Protein AF-A0A661WJQ0-F1 (afdb_monomer)

Foldseek 3Di:
DPPPAADDLVVLLVQLCVQQVVLVVLLVCLVPPHDPDPVSVVVNLVSQLSNQLSPCLSVLSVVCNPCVVPHHDDPVLSSVVSNLRSVLVSVQVVCVVVVNDDPVVSVVSVVVSVVVSVVVVVVVVPDDDPPD

Mean predicted aligned error: 6.06 Å

Nearest PDB structures (foldseek):
  3ja6-assembly1_I  TM=4.090E-01  e=6.332E+00  Escherichia coli
  6fvq-assembly1_A  TM=2.987E-01  e=9.614E+00  endosymbiont of Tevnia jerichonana (vent Tica)

Secondary structure (DSSP, 8-state):
----PSPPHHHHHHHHHHHHHHHHHHHHHHHHH----HHHHHHHHHHHHHHHHHHHHHHHHHHHHHH-BTBSPPHHHHHHHHHHHHHHHHHHHHHHHTT---HHHHHHHHHHHHHHHHHHHHHHHHS--TT-

Sequence (132 aa):
MEDKGSPPVKTFLPISLILAIPGWILLIYLVTQTVPELGNRWLFYAAIFITITGSSFPAVAYLNRIIKPFGPANYEIVIREGIMIGLYTAILLWLNKGQVLSFGLALILAVGLILVELLIRLRNRSAWHPEA

Solvent-accessible surface area (backbone atoms only — not comparable to full-atom values): 7190 Å² total; per-residue (Å²): 130,83,83,72,64,49,65,60,45,74,75,38,44,64,61,17,48,66,31,21,53,58,19,50,52,51,42,53,44,46,73,75,77,48,71,88,44,77,67,53,46,54,50,46,49,53,26,48,24,42,18,42,19,16,58,30,30,45,56,42,33,48,47,46,66,71,67,42,88,87,50,67,48,52,73,69,54,38,53,50,53,12,46,50,53,6,50,50,53,34,50,51,55,53,34,47,75,69,70,71,60,41,73,67,56,53,49,52,52,52,52,51,52,53,49,51,53,51,53,52,51,52,49,64,68,68,51,86,68,96,87,118

Radius of gyration: 17.35 Å; Cα contacts (8 Å, |Δi|>4): 114; chains: 1; bounding box: 42×27×53 Å

Structure (mmCIF, N/CA/C/O backbone):
data_AF-A0A661WJQ0-F1
#
_entry.id   AF-A0A661WJQ0-F1
#
loop_
_atom_site.group_PDB
_atom_site.id
_atom_site.type_symbol
_atom_site.label_atom_id
_atom_site.label_alt_id
_atom_site.label_comp_id
_atom_site.label_asym_id
_atom_site.label_entity_id
_atom_site.label_seq_id
_atom_site.pdbx_PDB_ins_code
_atom_site.Cartn_x
_atom_site.Cartn_y
_atom_site.Cartn_z
_atom_site.occupancy
_atom_site.B_iso_or_equiv
_atom_site.auth_seq_id
_atom_site.auth_comp_id
_atom_site.auth_asym_id
_atom_site.auth_atom_id
_atom_site.pdbx_PDB_model_num
ATOM 1 N N . MET A 1 1 ? 22.682 5.375 -26.772 1.00 39.25 1 MET A N 1
ATOM 2 C CA . MET A 1 1 ? 21.495 4.690 -26.225 1.00 39.25 1 MET A CA 1
ATOM 3 C C . MET A 1 1 ? 21.774 4.464 -24.751 1.00 39.25 1 MET A C 1
ATOM 5 O O . MET A 1 1 ? 22.458 3.503 -24.428 1.00 39.25 1 MET A O 1
ATOM 9 N N . GLU A 1 2 ? 21.391 5.398 -23.873 1.00 36.03 2 GLU A N 1
ATOM 10 C CA . GLU A 1 2 ? 21.510 5.166 -22.428 1.00 36.03 2 GLU A CA 1
ATOM 11 C C . GLU A 1 2 ? 20.724 3.899 -22.088 1.00 36.03 2 GLU A C 1
ATOM 13 O O . GLU A 1 2 ? 19.517 3.835 -22.336 1.00 36.03 2 GLU A O 1
ATOM 18 N N . ASP A 1 3 ? 21.400 2.902 -21.527 1.00 43.03 3 ASP A N 1
ATOM 19 C CA . ASP A 1 3 ? 20.754 1.779 -20.864 1.00 43.03 3 ASP A CA 1
ATOM 20 C C . ASP A 1 3 ? 20.010 2.334 -19.640 1.00 43.03 3 ASP A C 1
ATOM 22 O O . ASP A 1 3 ? 20.546 2.426 -18.533 1.00 43.03 3 ASP A O 1
ATOM 26 N N . LYS A 1 4 ? 18.786 2.834 -19.858 1.00 55.66 4 LYS A N 1
ATOM 27 C CA . LYS A 1 4 ? 17.905 3.344 -18.803 1.00 55.66 4 LYS A CA 1
ATOM 28 C C . LYS A 1 4 ? 17.349 2.148 -18.033 1.00 55.66 4 LYS A C 1
ATOM 30 O O . LYS A 1 4 ? 16.178 1.789 -18.151 1.00 55.66 4 LYS A O 1
ATOM 35 N N . GLY A 1 5 ? 18.220 1.507 -17.258 1.00 64.06 5 GLY A N 1
ATOM 36 C CA . GLY A 1 5 ? 17.849 0.477 -16.301 1.00 64.06 5 GLY A CA 1
ATOM 37 C C . GLY A 1 5 ? 16.784 0.991 -15.330 1.00 64.06 5 GLY A C 1
ATOM 38 O O . GLY A 1 5 ? 16.666 2.191 -15.075 1.00 64.06 5 GLY A O 1
ATOM 39 N N . SER A 1 6 ? 15.985 0.074 -14.781 1.00 68.94 6 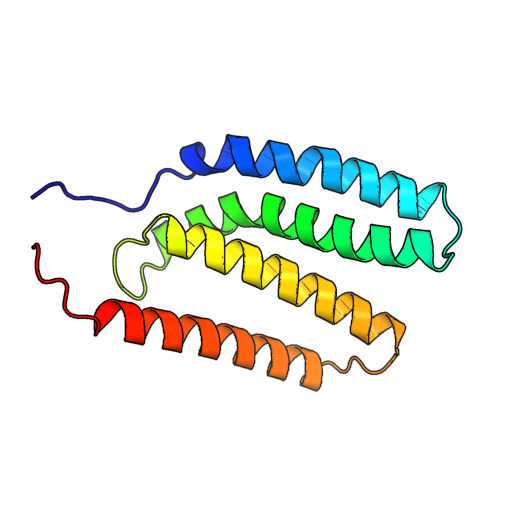SER A N 1
ATOM 40 C CA . SER A 1 6 ? 14.895 0.424 -13.866 1.00 68.94 6 SER A CA 1
ATOM 41 C C . SER A 1 6 ? 15.373 1.322 -12.715 1.00 68.94 6 SER A C 1
ATOM 43 O O . SER A 1 6 ? 16.430 1.052 -12.122 1.00 68.94 6 SER A O 1
ATOM 45 N N . PRO A 1 7 ? 14.592 2.351 -12.346 1.00 76.62 7 PRO A N 1
ATOM 46 C CA . PRO A 1 7 ? 15.022 3.381 -11.417 1.00 76.62 7 PRO A CA 1
ATOM 47 C C . PRO A 1 7 ? 15.483 2.805 -10.068 1.00 76.62 7 PRO A C 1
ATOM 49 O O . PRO A 1 7 ? 14.949 1.781 -9.619 1.00 76.62 7 PRO A O 1
ATOM 52 N N . PRO A 1 8 ? 16.503 3.407 -9.422 1.00 83.31 8 PRO A N 1
ATOM 53 C CA . PRO A 1 8 ? 16.961 3.020 -8.088 1.00 83.31 8 PRO A CA 1
ATOM 54 C C . PRO A 1 8 ? 15.820 3.002 -7.080 1.00 83.31 8 PRO A C 1
ATOM 56 O O . PRO A 1 8 ? 15.088 3.977 -6.959 1.00 83.31 8 PRO A O 1
ATOM 59 N N . VAL A 1 9 ? 15.734 1.941 -6.269 1.00 85.19 9 VAL A N 1
ATOM 60 C CA . VAL A 1 9 ? 14.827 1.911 -5.102 1.00 85.19 9 VAL A CA 1
ATOM 61 C C . VAL A 1 9 ? 15.101 3.113 -4.191 1.00 85.19 9 VAL A C 1
ATOM 63 O O . VAL A 1 9 ? 14.177 3.726 -3.667 1.00 85.19 9 VAL A O 1
ATOM 66 N N . LYS A 1 10 ? 16.377 3.515 -4.090 1.00 86.94 10 LYS A N 1
ATOM 67 C CA . LYS A 1 10 ? 16.824 4.696 -3.342 1.00 86.94 10 LYS A CA 1
ATOM 68 C C . LYS A 1 10 ? 16.135 5.990 -3.785 1.00 86.94 10 LYS A C 1
ATOM 70 O O . LYS A 1 10 ? 15.909 6.845 -2.940 1.00 86.94 10 LYS A O 1
ATOM 75 N N . THR A 1 11 ? 15.761 6.120 -5.059 1.00 88.25 11 THR A N 1
ATOM 76 C CA . THR A 1 11 ? 15.072 7.313 -5.571 1.00 88.25 11 THR A CA 1
ATOM 77 C C . THR A 1 11 ? 13.667 7.458 -4.987 1.00 88.25 11 THR A C 1
ATOM 79 O O . THR A 1 11 ? 13.189 8.573 -4.809 1.00 88.25 11 THR A O 1
ATOM 82 N N . PHE A 1 12 ? 13.020 6.347 -4.625 1.00 89.19 12 PHE A N 1
ATOM 83 C CA . PHE A 1 12 ? 11.677 6.347 -4.043 1.00 89.19 12 PHE A CA 1
ATOM 84 C C . PHE A 1 12 ? 11.675 6.391 -2.508 1.00 89.19 12 PHE A C 1
ATOM 86 O O . PHE A 1 12 ? 10.619 6.596 -1.913 1.00 89.19 12 PHE A O 1
ATOM 93 N N . LEU A 1 13 ? 12.829 6.231 -1.847 1.00 90.75 13 LEU A N 1
ATOM 94 C CA . LEU A 1 13 ? 12.909 6.256 -0.381 1.00 90.75 13 LEU A CA 1
ATOM 95 C C . LEU A 1 13 ? 12.463 7.593 0.237 1.00 90.75 13 LEU A C 1
ATOM 97 O O . LEU A 1 13 ? 11.684 7.539 1.185 1.00 90.75 13 LEU A O 1
ATOM 101 N N . PRO A 1 14 ? 12.866 8.778 -0.267 1.00 92.81 14 PRO A N 1
ATOM 102 C CA . PRO A 1 14 ? 12.453 10.042 0.343 1.00 92.81 14 PRO A CA 1
ATOM 103 C C . PRO A 1 14 ? 10.933 10.219 0.326 1.00 92.81 14 PRO A C 1
ATOM 105 O O . PRO A 1 14 ? 10.330 10.486 1.362 1.00 92.81 14 PRO A O 1
ATOM 108 N N . ILE A 1 15 ? 10.301 9.997 -0.832 1.00 91.50 15 ILE A N 1
ATOM 109 C CA . ILE A 1 15 ? 8.846 10.128 -0.973 1.00 91.50 15 ILE A CA 1
ATOM 110 C C . ILE A 1 15 ? 8.101 9.054 -0.173 1.00 91.50 15 ILE A C 1
ATOM 112 O O . ILE A 1 15 ? 7.083 9.345 0.448 1.00 91.50 15 ILE A O 1
ATOM 116 N N . SER A 1 16 ? 8.638 7.831 -0.122 1.00 91.88 16 SER A N 1
ATOM 117 C CA . SER A 1 16 ? 8.096 6.748 0.696 1.00 91.88 16 SER A CA 1
ATOM 118 C C . SER A 1 16 ? 8.066 7.127 2.173 1.00 91.88 16 SER A C 1
ATOM 120 O O . SER A 1 16 ? 7.022 7.003 2.802 1.00 91.88 16 SER A O 1
ATOM 122 N N . LEU A 1 17 ? 9.165 7.662 2.711 1.00 93.81 17 LEU A N 1
ATOM 123 C CA . LEU A 1 17 ? 9.256 8.068 4.114 1.00 93.81 17 LEU A CA 1
ATOM 124 C C . LEU A 1 17 ? 8.355 9.267 4.430 1.00 93.81 17 LEU A C 1
ATOM 126 O O . LEU A 1 17 ? 7.668 9.251 5.449 1.00 93.81 17 LEU A O 1
ATOM 130 N N . ILE A 1 18 ? 8.312 10.269 3.545 1.00 95.38 18 ILE A N 1
ATOM 131 C CA . ILE A 1 18 ? 7.460 11.460 3.707 1.00 95.38 18 ILE A CA 1
ATOM 132 C C . ILE A 1 18 ? 5.977 11.084 3.766 1.00 95.38 18 ILE A C 1
ATOM 134 O O . ILE A 1 18 ? 5.224 11.713 4.501 1.00 95.38 18 ILE A O 1
ATOM 138 N N . LEU A 1 19 ? 5.544 10.065 3.022 1.00 93.81 19 LEU A N 1
ATOM 139 C CA . LEU A 1 19 ? 4.150 9.619 3.034 1.00 93.81 19 LEU A CA 1
ATOM 140 C C . LEU A 1 19 ? 3.877 8.595 4.144 1.00 93.81 19 LEU A C 1
ATOM 142 O O . LEU A 1 19 ? 2.854 8.674 4.822 1.00 93.81 19 LEU A O 1
ATOM 146 N N . ALA A 1 20 ? 4.786 7.641 4.354 1.00 94.00 20 ALA A N 1
ATOM 147 C CA . ALA A 1 20 ? 4.592 6.551 5.300 1.00 94.00 20 ALA A CA 1
ATOM 148 C C . ALA A 1 20 ? 4.701 7.014 6.755 1.00 94.00 20 ALA A C 1
ATOM 150 O O . ALA A 1 20 ? 3.858 6.627 7.555 1.00 94.00 20 ALA A O 1
ATOM 151 N N . ILE A 1 21 ? 5.697 7.835 7.118 1.00 95.69 21 ILE A N 1
ATOM 152 C CA . ILE A 1 21 ? 5.927 8.205 8.526 1.00 95.69 21 ILE A CA 1
ATOM 153 C C . ILE A 1 21 ? 4.736 8.993 9.093 1.00 95.69 21 ILE A C 1
ATOM 155 O O . ILE A 1 21 ? 4.152 8.533 10.077 1.00 95.69 21 ILE A O 1
ATOM 159 N N . PRO A 1 22 ? 4.303 10.122 8.494 1.00 96.44 22 PRO A N 1
ATOM 160 C CA . PRO A 1 22 ? 3.153 10.858 9.007 1.00 96.44 22 PRO A CA 1
ATOM 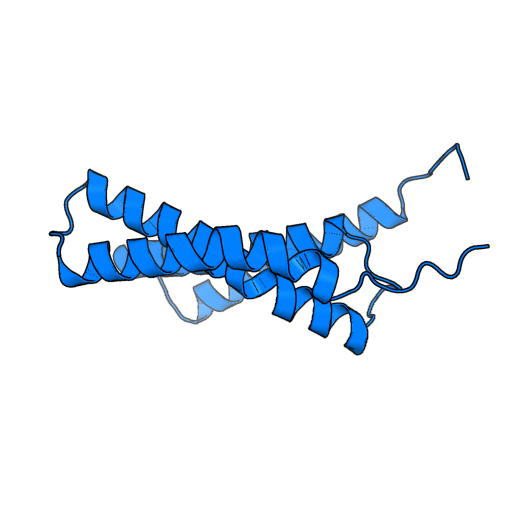161 C C . PRO A 1 22 ? 1.865 10.042 8.900 1.00 96.44 22 PRO A C 1
ATOM 163 O O . PRO A 1 22 ? 1.027 10.110 9.793 1.00 96.44 22 PRO A O 1
ATOM 166 N N . GLY A 1 23 ? 1.723 9.237 7.841 1.00 94.88 23 GLY A N 1
ATOM 167 C CA . GLY A 1 23 ? 0.565 8.373 7.643 1.00 94.88 23 GLY A CA 1
ATOM 168 C C . GLY A 1 23 ? 0.403 7.327 8.751 1.00 94.88 23 GLY A C 1
ATOM 169 O O . GLY A 1 23 ? -0.669 7.224 9.347 1.00 94.88 23 GLY A O 1
ATOM 170 N N . TRP A 1 24 ? 1.473 6.605 9.094 1.00 96.44 24 TRP A N 1
ATOM 171 C CA . TRP A 1 24 ? 1.472 5.632 10.190 1.00 96.44 24 TRP A CA 1
ATOM 172 C C . TRP A 1 24 ? 1.211 6.294 11.543 1.00 96.44 24 TRP A C 1
ATOM 174 O O . TRP A 1 24 ? 0.408 5.778 12.318 1.00 96.44 24 TRP A O 1
ATOM 184 N N . ILE A 1 25 ? 1.834 7.447 11.816 1.00 96.94 25 ILE A N 1
ATOM 185 C CA . ILE A 1 25 ? 1.591 8.215 13.049 1.00 96.94 25 ILE A CA 1
ATOM 186 C C . ILE A 1 25 ? 0.108 8.591 13.154 1.00 96.94 25 ILE A C 1
ATOM 188 O O . ILE A 1 25 ? -0.520 8.370 14.190 1.00 96.94 25 ILE A O 1
ATOM 192 N N . LEU A 1 26 ? -0.467 9.109 12.067 1.00 95.81 26 LEU A N 1
ATOM 193 C CA . LEU A 1 26 ? -1.863 9.524 12.010 1.00 95.81 26 LEU A CA 1
ATOM 194 C C . LEU A 1 26 ? -2.827 8.344 12.175 1.00 95.81 26 LEU A C 1
ATOM 196 O O . LEU A 1 26 ? -3.815 8.460 12.897 1.00 95.81 26 LEU A O 1
ATOM 200 N N . LEU A 1 27 ? -2.528 7.194 11.566 1.00 95.06 27 LEU A N 1
ATOM 201 C CA . LEU A 1 27 ? -3.311 5.969 11.744 1.00 95.06 27 LEU A CA 1
ATOM 202 C C . LEU A 1 27 ? -3.285 5.472 13.188 1.00 95.06 27 LEU A C 1
ATOM 204 O O . LEU A 1 27 ? -4.339 5.152 13.733 1.00 95.06 27 LEU A O 1
ATOM 208 N N . ILE A 1 28 ? -2.107 5.419 13.815 1.00 96.12 28 ILE A N 1
ATOM 209 C CA . ILE A 1 28 ? -1.970 4.984 15.212 1.00 96.12 28 ILE A CA 1
ATOM 210 C C . ILE A 1 28 ? -2.760 5.919 16.129 1.00 96.12 28 ILE A C 1
ATOM 212 O O . ILE A 1 28 ? -3.502 5.453 16.997 1.00 96.12 28 ILE A O 1
ATOM 216 N N . TYR A 1 29 ? -2.648 7.229 15.910 1.00 96.31 29 TYR A N 1
ATOM 217 C CA . TYR A 1 29 ? -3.404 8.223 16.661 1.00 96.31 29 TYR A CA 1
ATOM 218 C C . TYR A 1 29 ? -4.917 8.023 16.503 1.00 96.31 29 TYR A C 1
ATOM 220 O O . TYR A 1 29 ? -5.630 7.922 17.499 1.00 96.31 29 TYR A O 1
ATOM 228 N N . LEU A 1 30 ? -5.409 7.872 15.270 1.00 94.69 30 LEU A N 1
ATOM 229 C CA . LEU A 1 30 ? -6.835 7.671 15.010 1.00 94.69 30 LEU A CA 1
ATOM 230 C C . LEU A 1 30 ? -7.384 6.391 15.640 1.00 94.69 30 LEU A C 1
ATOM 232 O O . LEU A 1 30 ? -8.463 6.411 16.225 1.00 94.69 30 LEU A O 1
ATOM 236 N N . VAL A 1 31 ? -6.652 5.283 15.541 1.00 93.94 31 VAL A N 1
ATOM 237 C CA . VAL A 1 31 ? -7.119 3.983 16.039 1.00 93.94 31 VAL A CA 1
ATOM 238 C C . VAL A 1 31 ? -7.106 3.913 17.568 1.00 93.94 31 VAL A C 1
ATOM 240 O O . VAL A 1 31 ? -7.929 3.207 18.144 1.00 93.94 31 VAL A O 1
ATOM 243 N N . THR A 1 32 ? -6.196 4.629 18.236 1.00 94.88 32 THR A N 1
ATOM 244 C CA . THR A 1 32 ? -6.014 4.513 19.695 1.00 94.88 32 THR A CA 1
ATOM 245 C C . THR A 1 32 ? -6.634 5.654 20.497 1.00 94.88 32 THR A C 1
ATOM 247 O O . THR A 1 32 ? -7.035 5.424 21.633 1.00 94.88 32 THR A O 1
ATOM 250 N N . GLN A 1 33 ? -6.710 6.867 19.938 1.00 94.19 33 GLN A N 1
ATOM 251 C CA . GLN A 1 33 ? -7.096 8.078 20.677 1.00 94.19 33 GLN A CA 1
ATOM 252 C C . GLN A 1 33 ? -8.415 8.697 20.211 1.00 94.19 33 GLN A C 1
ATOM 254 O O . GLN A 1 33 ? -8.896 9.633 20.847 1.00 94.19 33 GLN A O 1
ATOM 259 N N . THR A 1 34 ? -9.005 8.228 19.107 1.00 92.50 34 THR A N 1
ATOM 260 C CA . THR A 1 34 ? -10.205 8.863 18.544 1.00 92.50 34 THR A CA 1
ATOM 261 C C . THR A 1 34 ? -11.390 7.920 18.475 1.00 92.50 34 THR A C 1
ATOM 263 O O . THR A 1 34 ? -11.266 6.727 18.202 1.00 92.50 34 THR A O 1
ATOM 266 N N . VAL A 1 35 ? -12.576 8.478 18.701 1.00 90.56 35 VAL A N 1
ATOM 267 C CA . VAL A 1 35 ? -13.836 7.784 18.448 1.00 90.56 35 VAL A CA 1
ATOM 268 C C . VAL A 1 35 ? -14.158 7.807 16.949 1.00 90.56 35 VAL A C 1
ATOM 270 O O . VAL A 1 35 ? -13.824 8.779 16.258 1.00 90.56 35 VAL A O 1
ATOM 273 N N . PRO A 1 36 ? -14.821 6.762 16.417 1.00 89.06 36 PRO A N 1
ATOM 274 C CA . PRO A 1 36 ? -15.131 6.637 14.997 1.00 89.06 36 PRO A CA 1
ATOM 275 C C . PRO A 1 36 ? -16.329 7.520 14.613 1.00 89.06 36 PRO A C 1
ATOM 277 O O . PRO A 1 36 ? -17.376 7.017 14.193 1.00 89.06 36 PRO A O 1
ATOM 280 N N . GLU A 1 37 ? -16.170 8.831 14.751 1.00 92.25 37 GLU A N 1
ATOM 281 C CA . GLU A 1 37 ? -17.074 9.860 14.237 1.00 92.25 37 GLU A CA 1
ATOM 282 C C . GLU A 1 37 ? -16.992 9.959 12.711 1.00 92.25 37 GLU A C 1
ATOM 284 O O . GLU A 1 37 ? -16.059 9.449 12.086 1.00 92.25 37 GLU A O 1
ATOM 289 N N . LEU A 1 38 ? -17.967 10.628 12.086 1.00 90.69 38 LEU A N 1
ATOM 290 C CA . LEU A 1 38 ? -18.024 10.749 10.628 1.00 90.69 38 LEU A CA 1
ATOM 291 C C . LEU A 1 38 ? -16.734 11.357 10.048 1.00 90.69 38 LEU A C 1
ATOM 293 O O . LEU A 1 38 ? -16.185 10.801 9.099 1.00 90.69 38 LEU A O 1
ATOM 297 N N . GLY A 1 39 ? -16.217 12.436 10.648 1.00 91.69 39 GLY A N 1
ATOM 298 C CA . GLY A 1 39 ? -14.975 13.085 10.210 1.00 91.69 39 GLY A CA 1
ATOM 299 C C . GLY A 1 39 ? -13.744 12.190 10.375 1.00 91.69 39 GLY A C 1
ATOM 300 O O . GLY A 1 39 ? -13.003 11.964 9.418 1.00 91.69 39 GLY A O 1
ATOM 301 N 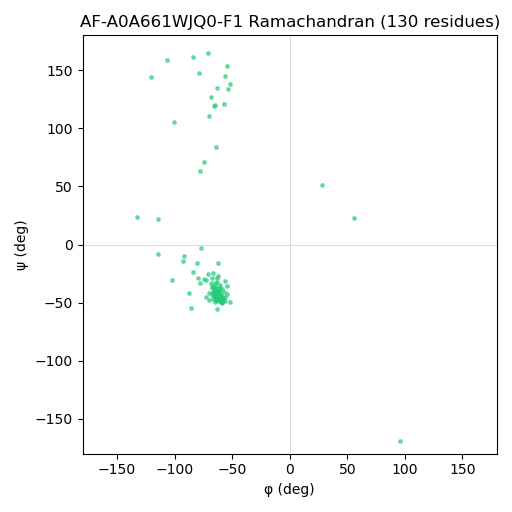N . ASN A 1 40 ? -13.571 11.600 11.560 1.00 92.31 40 ASN A N 1
ATOM 302 C CA . ASN A 1 40 ? -12.422 10.742 11.872 1.00 92.31 40 ASN A CA 1
ATOM 303 C C . ASN A 1 40 ? -12.374 9.485 10.992 1.00 92.31 40 ASN A C 1
ATOM 305 O O . ASN A 1 40 ? -11.292 9.033 10.627 1.00 92.31 40 ASN A O 1
ATOM 309 N N . ARG A 1 41 ? -13.532 8.944 10.584 1.00 91.56 41 ARG A N 1
ATOM 310 C CA . ARG A 1 41 ? -13.598 7.827 9.626 1.00 91.56 41 ARG A CA 1
ATOM 311 C C . ARG A 1 41 ? -13.037 8.210 8.261 1.00 91.56 41 ARG A C 1
ATOM 313 O O . ARG A 1 41 ? -12.246 7.457 7.704 1.00 91.56 41 ARG A O 1
ATOM 320 N N . TRP A 1 42 ? -13.418 9.367 7.722 1.00 93.94 42 TRP A N 1
ATOM 321 C CA . TRP A 1 42 ? -12.866 9.844 6.449 1.00 93.94 42 TRP A CA 1
ATOM 322 C C . TRP A 1 42 ? -11.362 10.076 6.540 1.00 93.94 42 TRP A C 1
ATOM 324 O O . TRP A 1 42 ? -10.618 9.662 5.650 1.00 93.94 42 TRP A O 1
ATOM 334 N N . LEU A 1 43 ? -10.911 10.659 7.650 1.00 94.69 43 LEU A N 1
ATOM 335 C CA . LEU A 1 43 ? -9.496 10.880 7.911 1.00 94.69 43 LEU A CA 1
ATOM 336 C C . LEU A 1 43 ? -8.726 9.553 8.004 1.00 94.69 43 LEU A C 1
ATOM 338 O O . LEU A 1 43 ? -7.636 9.444 7.452 1.00 94.69 43 LEU A O 1
ATOM 342 N N . PHE A 1 44 ? -9.325 8.512 8.588 1.00 95.00 44 PHE A N 1
ATOM 343 C CA . PHE A 1 44 ? -8.767 7.160 8.611 1.00 95.00 44 PHE A CA 1
ATOM 344 C C . PHE A 1 44 ? -8.587 6.573 7.205 1.00 95.00 44 PHE A C 1
ATOM 346 O O . PHE A 1 44 ? -7.513 6.058 6.894 1.00 95.00 44 PHE A O 1
ATOM 353 N N . TYR A 1 45 ? -9.590 6.687 6.327 1.00 94.75 45 TYR A N 1
ATOM 354 C CA . TYR A 1 45 ? -9.478 6.182 4.953 1.00 94.75 45 TYR A CA 1
ATOM 355 C C . TYR A 1 45 ? -8.452 6.958 4.113 1.00 94.75 45 TYR A C 1
ATOM 357 O O . TYR A 1 45 ? -7.729 6.369 3.309 1.00 94.75 45 TYR A O 1
ATOM 365 N N . ALA A 1 46 ? -8.333 8.270 4.323 1.00 95.06 46 ALA A N 1
ATOM 366 C CA . ALA A 1 46 ? -7.281 9.064 3.696 1.00 95.06 46 ALA A CA 1
ATOM 367 C C . ALA A 1 46 ? -5.889 8.666 4.222 1.00 95.06 46 ALA A C 1
ATOM 369 O O . ALA A 1 46 ? -4.958 8.463 3.440 1.00 95.06 46 ALA A O 1
ATOM 370 N N . ALA A 1 47 ? -5.757 8.492 5.541 1.00 96.00 47 ALA A N 1
ATOM 371 C CA . ALA A 1 47 ? -4.506 8.107 6.181 1.00 96.00 47 ALA A CA 1
ATOM 372 C C . ALA A 1 47 ? -4.043 6.716 5.733 1.00 96.00 47 ALA A C 1
ATOM 374 O O . ALA A 1 47 ? -2.872 6.556 5.394 1.00 96.00 47 ALA A O 1
ATOM 375 N N . ILE A 1 48 ? -4.937 5.721 5.647 1.00 96.38 48 ILE A N 1
ATOM 376 C CA . ILE A 1 48 ? -4.563 4.384 5.164 1.00 96.38 48 ILE A CA 1
ATOM 377 C C . ILE A 1 48 ? -4.126 4.411 3.701 1.00 96.38 48 ILE A C 1
ATOM 379 O O . ILE A 1 48 ? -3.109 3.808 3.365 1.00 96.38 48 ILE A O 1
ATOM 383 N N . PHE A 1 49 ? -4.821 5.165 2.846 1.00 96.88 49 PHE A N 1
ATOM 384 C CA . PHE A 1 49 ? -4.441 5.307 1.445 1.00 96.88 49 PHE A CA 1
ATOM 385 C C . PHE A 1 49 ? -3.021 5.874 1.300 1.00 96.88 49 PHE A C 1
ATOM 387 O O . PHE A 1 49 ? -2.190 5.283 0.606 1.00 96.88 49 PHE A O 1
ATOM 394 N N . ILE A 1 50 ? -2.714 6.974 1.996 1.00 95.75 50 ILE A N 1
ATOM 395 C CA . ILE A 1 50 ? -1.394 7.625 1.953 1.00 95.75 50 ILE A CA 1
ATOM 396 C C . ILE A 1 50 ? -0.310 6.701 2.520 1.00 95.75 50 ILE A C 1
ATOM 398 O O . ILE A 1 50 ? 0.749 6.533 1.913 1.00 95.75 50 ILE A O 1
ATOM 402 N N . THR A 1 51 ? -0.593 6.061 3.654 1.00 96.62 51 THR A N 1
ATOM 403 C CA . THR A 1 51 ? 0.361 5.206 4.372 1.00 96.62 51 THR A CA 1
ATOM 404 C C . THR A 1 51 ? 0.754 3.989 3.549 1.00 96.62 51 THR A C 1
ATOM 406 O O . THR A 1 51 ? 1.941 3.679 3.412 1.00 96.62 51 THR A O 1
ATOM 409 N N . ILE A 1 52 ? -0.240 3.299 2.986 1.00 97.44 52 ILE A N 1
ATOM 410 C CA . ILE A 1 52 ? -0.019 2.099 2.184 1.00 97.44 52 ILE A CA 1
ATOM 411 C C . ILE A 1 52 ? 0.644 2.469 0.861 1.00 97.44 52 ILE A C 1
ATOM 413 O O . ILE A 1 52 ? 1.597 1.799 0.474 1.00 97.44 52 ILE A O 1
ATOM 417 N N . THR A 1 53 ? 0.230 3.558 0.207 1.00 95.75 53 THR A N 1
ATOM 418 C CA . THR A 1 53 ? 0.885 4.043 -1.020 1.00 95.75 53 THR A CA 1
ATOM 419 C C . THR A 1 53 ? 2.366 4.348 -0.770 1.00 95.75 53 THR A C 1
ATOM 421 O O . THR A 1 53 ? 3.235 3.820 -1.465 1.00 95.75 53 THR A O 1
ATOM 424 N N . GLY A 1 54 ? 2.667 5.126 0.277 1.00 93.75 54 GLY A N 1
ATOM 425 C CA . GLY A 1 54 ? 4.035 5.469 0.669 1.00 93.75 54 GLY A CA 1
ATOM 426 C C . GLY A 1 54 ? 4.881 4.239 0.991 1.00 93.75 54 GLY A C 1
ATOM 427 O O . GLY A 1 54 ? 6.003 4.113 0.504 1.00 93.75 54 GLY A O 1
ATOM 428 N N . SER A 1 55 ? 4.326 3.292 1.749 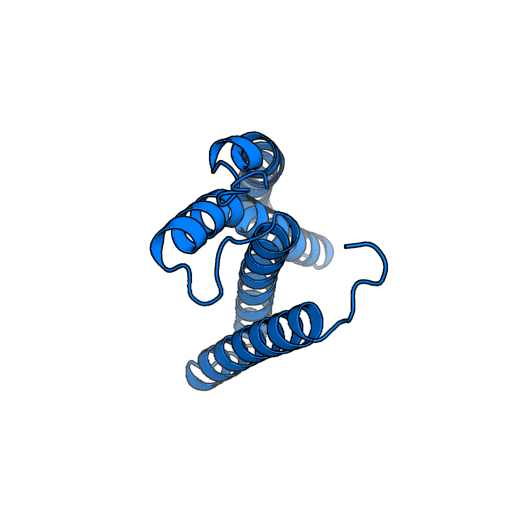1.00 94.88 55 SER A N 1
ATOM 429 C CA . SER A 1 55 ? 5.015 2.053 2.140 1.00 94.88 55 SER A CA 1
ATOM 430 C C . SER A 1 55 ? 5.199 1.078 0.968 1.00 94.88 55 SER A C 1
ATOM 432 O O . SER A 1 55 ? 6.137 0.282 0.965 1.00 94.88 55 SER A O 1
ATOM 434 N N . SER A 1 56 ? 4.341 1.153 -0.053 1.00 94.50 56 SER A N 1
ATOM 435 C CA . SER A 1 56 ? 4.382 0.262 -1.217 1.00 94.50 56 SER A CA 1
ATOM 436 C C . SER A 1 56 ? 5.439 0.665 -2.243 1.00 94.50 56 SER A C 1
ATOM 438 O O . SER A 1 56 ? 5.982 -0.208 -2.912 1.00 94.50 56 SER A O 1
ATOM 440 N N . PHE A 1 57 ? 5.793 1.949 -2.366 1.00 92.31 57 PHE A N 1
ATOM 441 C CA . PHE A 1 57 ? 6.779 2.412 -3.355 1.00 92.31 57 PHE A CA 1
ATOM 442 C C . PHE A 1 57 ? 8.122 1.658 -3.356 1.00 92.31 57 PHE A C 1
ATOM 444 O O . PHE A 1 57 ? 8.538 1.226 -4.434 1.00 92.31 57 PHE A O 1
ATOM 451 N N . PRO A 1 58 ? 8.814 1.437 -2.219 1.00 90.38 58 PRO A N 1
ATOM 452 C CA . PRO A 1 58 ? 10.064 0.677 -2.222 1.00 90.38 58 PRO A CA 1
ATOM 453 C C . PRO A 1 58 ? 9.851 -0.795 -2.598 1.00 90.38 58 PRO A C 1
ATOM 455 O O . PRO A 1 58 ? 10.663 -1.355 -3.336 1.00 90.38 58 PRO A O 1
ATOM 458 N N . ALA A 1 59 ? 8.750 -1.407 -2.146 1.00 91.06 59 ALA A N 1
ATOM 459 C CA . ALA A 1 59 ? 8.408 -2.791 -2.467 1.00 91.06 59 ALA A CA 1
ATOM 460 C C . ALA A 1 59 ? 8.139 -2.966 -3.970 1.00 91.06 59 ALA A C 1
ATOM 462 O O . ALA A 1 59 ? 8.694 -3.856 -4.610 1.00 91.06 59 ALA A O 1
ATOM 463 N N . VAL A 1 60 ? 7.360 -2.060 -4.558 1.00 91.50 60 VAL A N 1
ATOM 464 C CA . VAL A 1 60 ? 7.041 -2.032 -5.988 1.00 91.50 60 VAL A CA 1
ATOM 465 C C . VAL A 1 60 ? 8.288 -1.761 -6.832 1.00 91.50 60 VAL A C 1
ATOM 467 O O . VAL A 1 60 ? 8.525 -2.449 -7.826 1.00 91.50 60 VAL A O 1
ATOM 470 N N . ALA A 1 61 ? 9.129 -0.801 -6.436 1.00 88.88 61 ALA A N 1
ATOM 471 C CA . ALA A 1 61 ? 10.386 -0.516 -7.128 1.00 88.88 61 ALA A CA 1
ATOM 472 C C . ALA A 1 61 ? 11.324 -1.737 -7.131 1.00 88.88 61 ALA A C 1
ATOM 474 O O . ALA A 1 61 ? 12.009 -1.996 -8.122 1.00 88.88 61 ALA A O 1
ATOM 475 N N . TYR A 1 62 ? 11.344 -2.502 -6.037 1.00 89.00 62 TYR A N 1
ATOM 476 C CA . TYR A 1 62 ? 12.109 -3.740 -5.929 1.00 89.00 62 TYR A CA 1
ATOM 477 C C . TYR A 1 62 ? 11.529 -4.864 -6.801 1.00 89.00 62 TYR A C 1
ATOM 479 O O . TYR A 1 62 ? 12.263 -5.468 -7.582 1.00 89.00 62 TYR A O 1
ATOM 487 N N . LEU A 1 63 ? 10.214 -5.098 -6.753 1.00 87.38 63 LEU A N 1
ATOM 488 C CA . LEU A 1 63 ? 9.548 -6.133 -7.555 1.00 87.38 63 LEU A CA 1
ATOM 489 C C . LEU A 1 63 ? 9.705 -5.899 -9.063 1.00 87.38 63 LEU A C 1
ATOM 491 O O . LEU A 1 63 ? 10.022 -6.834 -9.801 1.00 87.38 63 LEU A O 1
ATOM 495 N N . ASN A 1 64 ? 9.581 -4.651 -9.519 1.00 86.88 64 ASN A N 1
ATOM 496 C CA . ASN A 1 64 ? 9.776 -4.302 -10.929 1.00 86.88 64 ASN A CA 1
ATOM 497 C C . ASN A 1 64 ? 11.198 -4.578 -11.432 1.00 86.88 64 ASN A C 1
ATOM 499 O O . ASN A 1 64 ? 11.393 -4.844 -12.618 1.00 86.88 64 ASN A O 1
ATOM 503 N N . ARG A 1 65 ? 12.197 -4.547 -10.544 1.00 82.56 65 ARG A N 1
ATOM 504 C CA . ARG A 1 65 ? 13.583 -4.889 -10.892 1.00 82.56 65 ARG A CA 1
ATOM 505 C C . ARG A 1 65 ? 13.793 -6.389 -11.062 1.00 82.56 65 ARG A C 1
ATOM 507 O O . ARG A 1 65 ? 14.661 -6.769 -11.844 1.00 82.56 65 ARG A O 1
ATOM 514 N N . ILE A 1 66 ? 13.020 -7.209 -10.350 1.00 83.31 66 ILE A N 1
ATOM 515 C CA . ILE A 1 66 ? 13.138 -8.671 -10.364 1.00 83.31 66 ILE A CA 1
ATOM 516 C C . ILE A 1 66 ? 12.341 -9.273 -11.516 1.00 83.31 66 ILE A C 1
ATOM 518 O O . ILE A 1 66 ? 12.888 -10.024 -12.314 1.00 83.31 66 ILE A O 1
ATOM 522 N N . ILE A 1 67 ? 11.049 -8.955 -11.597 1.00 78.00 67 ILE A N 1
ATOM 523 C CA . ILE A 1 67 ? 10.103 -9.716 -12.424 1.00 78.00 67 ILE A CA 1
ATOM 524 C C . ILE A 1 67 ? 10.135 -9.242 -13.890 1.00 78.00 67 ILE A C 1
ATOM 526 O O . ILE A 1 67 ? 9.790 -10.014 -14.778 1.00 78.00 67 ILE A O 1
ATOM 530 N N . LYS A 1 68 ? 10.566 -7.992 -14.152 1.00 73.50 68 LYS A N 1
ATOM 531 C CA . LYS A 1 68 ? 10.694 -7.336 -15.479 1.00 73.50 68 LYS A CA 1
ATOM 532 C C . LYS A 1 68 ? 9.725 -7.854 -16.567 1.00 73.50 68 LYS A C 1
ATOM 534 O O . LYS A 1 68 ? 10.168 -8.159 -17.675 1.00 73.50 68 LYS A O 1
ATOM 539 N N . PRO A 1 69 ? 8.404 -7.923 -16.318 1.00 65.19 69 PRO A N 1
ATOM 540 C CA . PRO A 1 69 ? 7.495 -8.631 -17.220 1.00 65.19 69 PRO A CA 1
ATOM 541 C C . PRO A 1 69 ? 7.361 -7.959 -18.597 1.00 65.19 69 PRO A C 1
ATOM 543 O O . PRO A 1 69 ? 7.061 -8.626 -19.581 1.00 65.19 69 PRO A O 1
ATOM 546 N N . PHE A 1 70 ? 7.614 -6.646 -18.686 1.00 67.38 70 PHE A N 1
ATOM 547 C CA . PHE A 1 70 ? 7.460 -5.854 -19.914 1.00 67.38 70 PHE A CA 1
ATOM 548 C C . PHE A 1 70 ? 8.670 -4.946 -20.213 1.00 67.38 70 PHE A C 1
ATOM 550 O O . PHE A 1 70 ? 8.527 -3.939 -20.903 1.00 67.38 70 PHE A O 1
ATOM 557 N N . GLY A 1 71 ? 9.858 -5.284 -19.696 1.00 73.19 71 GLY A N 1
ATOM 558 C CA . GLY A 1 71 ? 11.074 -4.467 -19.827 1.00 73.19 71 GLY A CA 1
ATOM 559 C C . GLY A 1 71 ? 11.339 -3.542 -18.625 1.00 73.19 71 GLY A C 1
ATOM 560 O O . GLY A 1 71 ? 10.727 -3.721 -17.567 1.00 73.19 71 GLY A O 1
ATOM 561 N N . PRO A 1 72 ? 12.291 -2.592 -18.731 1.00 73.00 72 PRO A N 1
ATOM 562 C CA . PRO A 1 72 ? 12.650 -1.709 -17.625 1.00 73.00 72 PRO A CA 1
ATOM 563 C C . PRO A 1 72 ? 11.483 -0.785 -17.251 1.00 73.00 72 PRO A C 1
ATOM 565 O O . PRO A 1 72 ? 11.013 0.011 -18.061 1.00 73.00 72 PRO A O 1
ATOM 568 N N . ALA A 1 73 ? 11.016 -0.887 -16.003 1.00 77.81 73 ALA A N 1
ATOM 569 C CA . ALA A 1 73 ? 9.941 -0.035 -15.497 1.00 77.81 73 ALA A CA 1
ATOM 570 C C . ALA A 1 73 ? 10.350 1.448 -15.480 1.00 77.81 73 ALA A C 1
ATOM 572 O O . ALA A 1 73 ? 11.437 1.786 -15.011 1.00 77.81 73 ALA A O 1
ATOM 573 N N . ASN A 1 74 ? 9.459 2.324 -15.949 1.00 84.00 74 ASN A N 1
ATOM 574 C CA . ASN A 1 74 ? 9.608 3.776 -15.849 1.00 84.00 74 ASN A CA 1
ATOM 575 C C . ASN A 1 74 ? 9.115 4.282 -14.476 1.00 84.00 74 ASN A C 1
ATOM 577 O O . ASN A 1 74 ? 8.342 3.600 -13.800 1.00 84.00 74 ASN A O 1
ATOM 581 N N . TYR A 1 75 ? 9.516 5.490 -14.073 1.00 85.88 75 TYR A N 1
ATOM 582 C CA . TYR A 1 75 ? 9.111 6.110 -12.802 1.00 85.88 75 TYR A CA 1
ATOM 583 C C . TYR A 1 75 ? 7.589 6.166 -12.624 1.00 85.88 75 TYR A C 1
ATOM 585 O O . TYR A 1 75 ? 7.077 5.843 -11.554 1.00 85.88 75 TYR A O 1
ATOM 593 N N . GLU A 1 76 ? 6.866 6.514 -13.690 1.00 87.50 76 GLU A N 1
ATOM 594 C CA . GLU A 1 76 ? 5.402 6.595 -13.699 1.00 87.50 76 GLU A CA 1
ATOM 595 C C . GLU A 1 76 ? 4.739 5.258 -13.334 1.00 87.50 76 GLU A C 1
ATOM 597 O O . GLU A 1 76 ? 3.751 5.230 -12.605 1.00 87.50 76 GLU A O 1
ATOM 602 N N . ILE A 1 77 ? 5.312 4.143 -13.797 1.00 89.06 77 ILE A N 1
ATOM 603 C CA . ILE A 1 77 ? 4.769 2.801 -13.568 1.00 89.06 77 ILE A CA 1
ATOM 604 C C . ILE A 1 77 ? 4.855 2.444 -12.080 1.00 89.06 77 ILE A C 1
ATOM 606 O O . ILE A 1 77 ? 3.865 2.013 -11.495 1.00 89.06 77 ILE A O 1
ATOM 610 N N . VAL A 1 78 ? 6.014 2.686 -11.459 1.00 89.94 78 VAL A N 1
ATOM 611 C CA . VAL A 1 78 ? 6.247 2.402 -10.032 1.00 89.94 78 VAL A CA 1
ATOM 612 C C . VAL A 1 78 ? 5.308 3.223 -9.146 1.00 89.94 78 VAL A C 1
ATOM 614 O O . VAL A 1 78 ? 4.730 2.699 -8.193 1.00 89.94 78 VAL A O 1
ATOM 617 N N . ILE A 1 79 ? 5.129 4.507 -9.470 1.00 91.44 79 ILE A N 1
ATOM 618 C CA . ILE A 1 79 ? 4.220 5.392 -8.731 1.00 91.44 79 ILE A CA 1
ATOM 619 C C . ILE A 1 79 ? 2.773 4.907 -8.880 1.00 91.44 79 ILE A C 1
ATOM 621 O O . ILE A 1 79 ? 2.057 4.794 -7.885 1.00 91.44 79 ILE A O 1
ATOM 625 N N . ARG A 1 80 ? 2.343 4.578 -10.103 1.00 92.56 80 ARG A N 1
ATOM 626 C CA . ARG A 1 80 ? 0.973 4.131 -10.376 1.00 92.56 80 A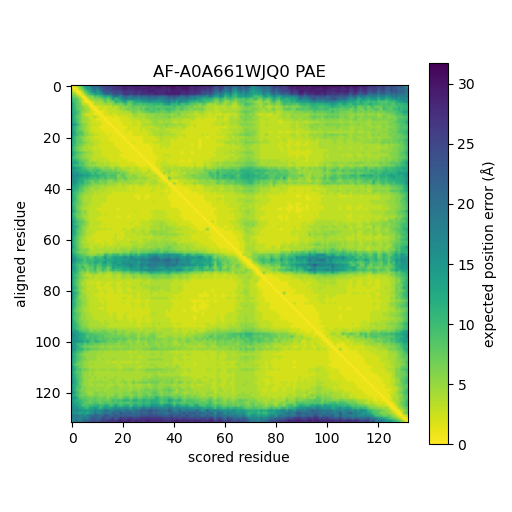RG A CA 1
ATOM 627 C C . ARG A 1 80 ? 0.640 2.815 -9.680 1.00 92.56 80 ARG A C 1
ATOM 629 O O . ARG A 1 80 ? -0.410 2.721 -9.054 1.00 92.56 80 ARG A O 1
ATOM 636 N N . GLU A 1 81 ? 1.533 1.831 -9.716 1.00 92.56 81 GLU A N 1
ATOM 637 C CA . GLU A 1 81 ? 1.344 0.568 -8.993 1.00 92.56 81 GLU A CA 1
ATOM 638 C C . GLU A 1 81 ? 1.265 0.773 -7.475 1.00 92.56 81 GLU A C 1
ATOM 640 O O . GLU A 1 81 ? 0.396 0.193 -6.825 1.00 92.56 81 GLU A O 1
ATOM 645 N N . GLY A 1 82 ? 2.111 1.636 -6.903 1.00 93.94 82 GLY A N 1
ATOM 646 C CA . GLY A 1 82 ? 2.029 1.972 -5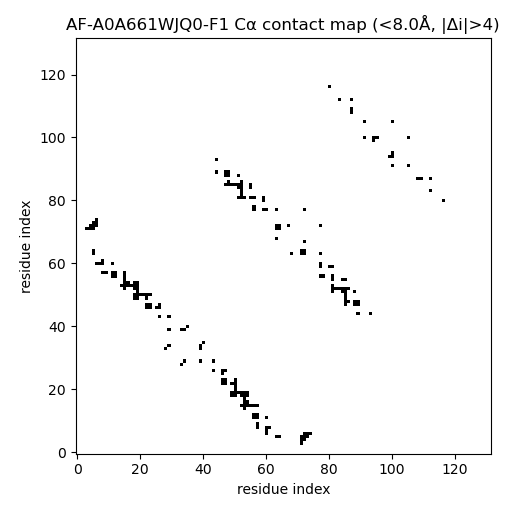.479 1.00 93.94 82 GLY A CA 1
ATOM 647 C C . GLY A 1 82 ? 0.684 2.600 -5.102 1.00 93.94 82 GLY A C 1
ATOM 648 O O . GLY A 1 82 ? 0.083 2.215 -4.098 1.00 93.94 82 GLY A O 1
ATOM 649 N N . ILE A 1 83 ? 0.174 3.508 -5.942 1.00 95.25 83 ILE A N 1
ATOM 650 C CA . ILE A 1 83 ? -1.154 4.116 -5.774 1.00 95.25 83 ILE A CA 1
ATOM 651 C C . ILE A 1 83 ? -2.258 3.060 -5.882 1.00 95.25 83 ILE A C 1
ATOM 653 O O . ILE A 1 83 ? -3.191 3.077 -5.082 1.00 95.25 83 ILE A O 1
ATOM 657 N N . MET A 1 84 ? -2.162 2.125 -6.831 1.00 95.00 84 MET A N 1
ATOM 658 C CA . MET A 1 84 ? -3.143 1.044 -6.990 1.00 95.00 84 MET A CA 1
ATOM 659 C C . MET A 1 84 ? -3.202 0.140 -5.752 1.00 95.00 84 MET A C 1
ATOM 661 O O . MET A 1 84 ? -4.296 -0.218 -5.322 1.00 95.00 84 MET A O 1
ATOM 665 N N . ILE A 1 85 ? -2.060 -0.179 -5.130 1.00 96.25 85 ILE A N 1
ATOM 666 C CA . ILE A 1 85 ? -2.014 -0.966 -3.884 1.00 96.25 85 ILE A CA 1
ATOM 667 C C . ILE A 1 85 ? -2.671 -0.200 -2.726 1.00 96.25 85 ILE A C 1
ATOM 669 O O . ILE A 1 85 ? -3.465 -0.772 -1.969 1.00 96.25 85 ILE A O 1
ATOM 673 N N . GLY A 1 86 ? -2.383 1.099 -2.600 1.00 95.75 86 GLY A N 1
ATOM 674 C CA . GLY A 1 86 ? -3.023 1.962 -1.606 1.00 95.75 86 GLY A CA 1
ATOM 675 C C . GLY A 1 86 ? -4.533 2.060 -1.803 1.00 95.75 86 GLY A C 1
ATOM 676 O O . GLY A 1 86 ? -5.298 1.877 -0.854 1.00 95.75 86 GLY A O 1
ATOM 677 N N . LEU A 1 87 ? -4.966 2.285 -3.045 1.00 95.94 87 LEU A N 1
ATOM 678 C CA . LEU A 1 87 ? -6.373 2.372 -3.428 1.00 95.94 87 LEU A CA 1
ATOM 679 C C . LEU A 1 87 ? -7.109 1.063 -3.131 1.00 95.94 87 LEU A C 1
ATOM 681 O O . LEU A 1 87 ? -8.159 1.083 -2.495 1.00 95.94 87 LEU A O 1
ATOM 685 N N . TYR A 1 88 ? -6.535 -0.071 -3.536 1.00 96.81 88 TYR A N 1
ATOM 686 C CA . TYR A 1 88 ? -7.091 -1.393 -3.269 1.00 96.81 88 TYR A CA 1
ATOM 687 C C . TYR A 1 88 ? -7.301 -1.615 -1.770 1.00 96.81 88 TYR A C 1
ATOM 689 O O . TYR A 1 88 ? -8.395 -1.974 -1.340 1.00 96.81 88 TYR A O 1
ATOM 697 N N . THR A 1 89 ? -6.286 -1.319 -0.957 1.00 96.62 89 THR A N 1
ATOM 698 C CA . THR A 1 89 ? -6.351 -1.508 0.499 1.00 96.62 89 THR A CA 1
ATOM 699 C C . THR A 1 89 ? -7.417 -0.623 1.148 1.00 96.62 89 THR A C 1
ATOM 701 O O . THR A 1 89 ? -8.180 -1.092 1.994 1.00 96.62 89 THR A O 1
ATOM 704 N N . ALA A 1 90 ? -7.524 0.640 0.723 1.00 95.81 90 ALA A N 1
ATOM 705 C CA . ALA A 1 90 ? -8.553 1.555 1.210 1.00 95.81 90 ALA A CA 1
ATOM 706 C C . ALA A 1 90 ? -9.969 1.071 0.848 1.00 95.81 90 ALA A C 1
ATOM 708 O O . ALA A 1 90 ? -10.853 1.072 1.707 1.00 95.81 90 ALA A O 1
ATOM 709 N N . ILE A 1 91 ? -10.174 0.590 -0.386 1.00 95.94 91 ILE A N 1
ATOM 710 C CA . ILE A 1 91 ? -11.455 0.026 -0.839 1.00 95.94 91 ILE A CA 1
ATOM 711 C C . ILE A 1 91 ? -11.813 -1.227 -0.034 1.00 95.94 91 ILE A C 1
ATOM 713 O O . ILE A 1 91 ? -12.950 -1.352 0.416 1.00 95.94 91 ILE A O 1
ATOM 717 N N . LEU A 1 92 ? -10.863 -2.138 0.197 1.00 96.69 92 LEU A N 1
ATOM 718 C CA . LEU A 1 92 ? -11.115 -3.340 0.996 1.00 96.69 92 LEU A CA 1
ATOM 719 C C . LEU A 1 92 ? -11.588 -2.991 2.409 1.00 96.69 92 LEU A C 1
ATOM 721 O O . LEU A 1 92 ? -12.590 -3.531 2.874 1.00 96.69 92 LEU A O 1
ATOM 725 N N . LEU A 1 93 ? -10.902 -2.068 3.087 1.00 95.50 93 LEU A N 1
ATOM 726 C CA . LEU A 1 93 ? -11.291 -1.6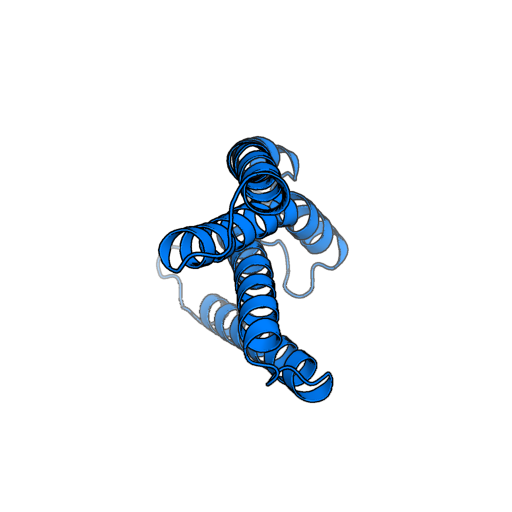47 4.434 1.00 95.50 93 LEU A CA 1
ATOM 727 C C . LEU A 1 93 ? -12.647 -0.942 4.450 1.00 95.50 93 LEU A C 1
ATOM 729 O O . LEU A 1 93 ? -13.448 -1.176 5.357 1.00 95.50 93 LEU A O 1
ATOM 733 N N . TRP A 1 94 ? -12.927 -0.127 3.433 1.00 94.88 94 TRP A N 1
ATOM 734 C CA . TRP A 1 94 ? -14.226 0.516 3.267 1.00 94.88 94 TRP A CA 1
ATOM 735 C C . TRP A 1 94 ? -15.354 -0.516 3.130 1.00 94.88 94 TRP A C 1
ATOM 737 O O . TRP A 1 94 ? -16.357 -0.457 3.844 1.00 94.88 94 TRP A O 1
ATOM 747 N N . LEU A 1 95 ? -15.179 -1.512 2.258 1.00 94.81 95 LEU A N 1
ATOM 748 C CA . LEU A 1 95 ? -16.166 -2.571 2.035 1.00 94.81 95 LEU A CA 1
ATOM 749 C C . LEU A 1 95 ? -16.320 -3.500 3.241 1.00 94.81 95 LEU A C 1
ATOM 751 O O . LEU A 1 95 ? -17.428 -3.961 3.519 1.00 94.81 95 LEU A O 1
ATOM 755 N N . ASN A 1 96 ? -15.236 -3.738 3.983 1.00 93.81 96 ASN A N 1
ATOM 756 C CA . ASN A 1 96 ? -15.280 -4.489 5.232 1.00 93.81 96 ASN A CA 1
ATOM 757 C C . ASN A 1 96 ? -16.166 -3.779 6.263 1.00 93.81 96 ASN A C 1
ATOM 759 O O . ASN A 1 96 ? -16.980 -4.412 6.932 1.00 93.81 96 ASN A O 1
ATOM 763 N N . LYS A 1 97 ? -16.089 -2.442 6.346 1.00 90.31 97 LYS A N 1
ATOM 764 C CA . LYS A 1 97 ? -16.947 -1.681 7.261 1.00 90.31 97 LYS A CA 1
ATOM 765 C C . LYS A 1 97 ? -18.432 -1.778 6.897 1.00 90.31 97 LYS A C 1
ATOM 767 O O . LYS A 1 97 ? -19.266 -1.791 7.802 1.00 90.31 97 LYS A O 1
ATOM 772 N 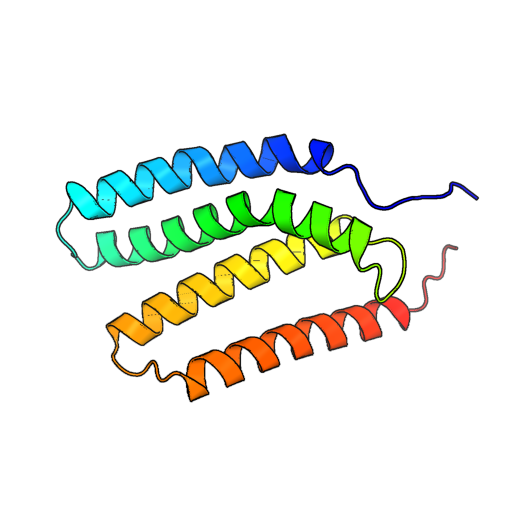N . GLY A 1 98 ? -18.749 -1.871 5.606 1.00 90.25 98 GLY A N 1
ATOM 773 C CA . GLY A 1 98 ? -20.101 -2.139 5.109 1.00 90.25 98 GLY A CA 1
ATOM 774 C C . GLY A 1 98 ? -20.542 -3.604 5.211 1.00 90.25 98 GLY A C 1
ATOM 775 O O . GLY A 1 98 ? -21.673 -3.899 4.848 1.00 90.25 98 GLY A O 1
ATOM 776 N N . GLN A 1 99 ? -19.671 -4.515 5.670 1.00 91.38 99 GLN A N 1
ATOM 777 C CA . GLN A 1 99 ? -19.901 -5.968 5.709 1.00 91.38 99 GLN A CA 1
ATOM 778 C C . GLN A 1 99 ? -20.268 -6.586 4.346 1.00 91.38 99 GLN A C 1
ATOM 780 O O . GLN A 1 99 ? -20.852 -7.661 4.273 1.00 91.38 99 GLN A O 1
ATOM 785 N N . VAL A 1 100 ? -19.893 -5.918 3.250 1.00 95.38 100 VAL A N 1
ATOM 786 C CA . VAL A 1 100 ? -20.111 -6.397 1.871 1.00 95.38 100 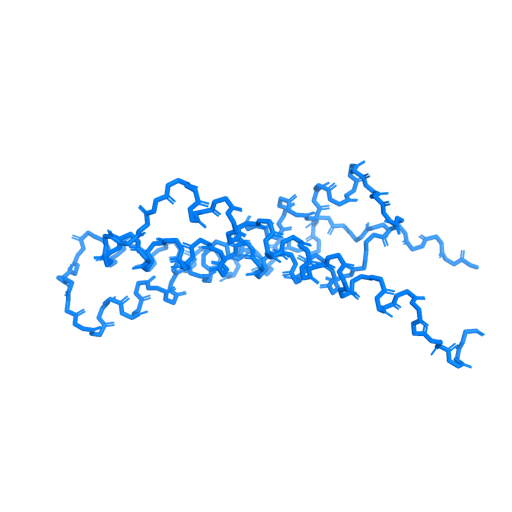VAL A CA 1
ATOM 787 C C . VAL A 1 100 ? -18.893 -7.181 1.368 1.00 95.38 100 VAL A C 1
ATOM 789 O O . VAL A 1 100 ? -18.953 -7.877 0.354 1.00 95.38 100 VAL A O 1
ATOM 792 N N . LEU A 1 101 ? -17.760 -7.070 2.068 1.00 94.44 101 LEU A N 1
ATOM 793 C CA . LEU A 1 101 ? -16.519 -7.708 1.663 1.00 94.44 101 LEU A CA 1
ATOM 794 C C . LEU A 1 101 ? -16.599 -9.232 1.825 1.00 94.44 101 LEU A C 1
ATOM 796 O O . LEU A 1 101 ? -16.568 -9.758 2.934 1.00 94.44 101 LEU A O 1
ATOM 800 N N . SER A 1 102 ? -16.622 -9.939 0.698 1.00 95.88 102 SER A N 1
ATOM 801 C CA . SER A 1 102 ? -16.367 -11.378 0.627 1.00 95.88 102 SER A CA 1
ATOM 802 C C . SER A 1 102 ? -14.992 -11.643 0.016 1.00 95.88 102 SER A C 1
ATOM 804 O O . SER A 1 102 ? -14.450 -10.810 -0.715 1.00 95.88 102 SER A O 1
ATOM 806 N N . PHE A 1 103 ? -14.431 -12.827 0.271 1.00 94.69 103 PHE A N 1
ATOM 807 C CA . PHE A 1 103 ? -13.160 -13.236 -0.334 1.00 94.69 103 PHE A CA 1
ATOM 808 C C . PHE A 1 103 ? -13.216 -13.206 -1.871 1.00 94.69 103 PHE A C 1
ATOM 810 O O . PHE A 1 103 ? -12.295 -12.711 -2.518 1.00 94.69 103 PHE A O 1
ATOM 817 N N . GLY A 1 104 ? -14.331 -13.663 -2.454 1.00 96.38 104 GLY A N 1
ATOM 818 C CA . GLY A 1 104 ? -14.544 -13.616 -3.902 1.00 96.38 104 GLY A CA 1
ATOM 819 C C . GLY A 1 104 ? -14.557 -12.186 -4.444 1.00 96.38 104 GLY A C 1
ATOM 820 O O . GLY A 1 104 ? -13.925 -11.909 -5.460 1.00 96.38 104 GLY A O 1
ATOM 821 N N . LEU A 1 105 ? -15.205 -11.256 -3.736 1.00 95.12 105 LEU A N 1
ATOM 822 C CA . LEU A 1 105 ? -15.247 -9.849 -4.131 1.00 95.12 105 LEU A CA 1
ATOM 823 C C . LEU A 1 105 ? -13.862 -9.191 -4.038 1.00 95.12 105 LEU A C 1
ATOM 825 O O . LEU A 1 105 ? -13.482 -8.458 -4.948 1.00 95.12 105 LEU A O 1
ATOM 829 N N . ALA A 1 106 ? -13.085 -9.495 -2.994 1.00 95.81 106 ALA A N 1
ATOM 830 C CA . ALA A 1 106 ? -11.702 -9.033 -2.875 1.00 95.81 106 ALA A CA 1
ATOM 831 C C . ALA A 1 106 ? -10.850 -9.492 -4.072 1.00 95.81 106 ALA A C 1
ATOM 833 O O . ALA A 1 106 ? -10.158 -8.686 -4.691 1.00 95.81 106 ALA A O 1
ATOM 834 N N . LEU A 1 107 ? -10.961 -10.772 -4.448 1.00 96.88 107 LEU A N 1
ATOM 835 C CA . LEU A 1 107 ? -10.225 -11.345 -5.575 1.00 96.88 107 LEU A CA 1
ATOM 836 C C . LEU A 1 107 ? -10.632 -10.699 -6.904 1.00 96.88 107 LEU A C 1
ATOM 838 O O . LEU A 1 107 ? -9.764 -10.298 -7.677 1.00 96.88 107 LEU A O 1
ATOM 842 N N . ILE A 1 108 ? -11.935 -10.546 -7.158 1.00 97.25 108 ILE A N 1
ATOM 843 C CA . ILE A 1 108 ? -12.438 -9.905 -8.382 1.00 97.25 108 ILE A CA 1
ATOM 844 C C . ILE A 1 108 ? -11.927 -8.464 -8.493 1.00 97.25 108 ILE A C 1
ATOM 846 O O . ILE A 1 108 ? -11.475 -8.063 -9.565 1.00 97.25 108 ILE A O 1
ATOM 850 N N . LEU A 1 109 ? -11.937 -7.697 -7.396 1.00 96.00 109 LEU A N 1
ATOM 851 C CA . LEU A 1 109 ? -11.382 -6.342 -7.378 1.00 96.00 109 LEU A CA 1
ATOM 852 C C . LEU A 1 109 ? -9.876 -6.332 -7.667 1.00 96.00 109 LEU A C 1
ATOM 854 O O . LEU A 1 109 ? -9.419 -5.511 -8.462 1.00 96.00 109 LEU A O 1
ATOM 858 N N . ALA A 1 110 ? -9.112 -7.250 -7.069 1.00 95.75 110 ALA A N 1
ATOM 859 C CA . ALA A 1 110 ? -7.677 -7.364 -7.318 1.00 95.75 110 ALA A CA 1
ATOM 860 C C . ALA A 1 110 ? -7.382 -7.667 -8.795 1.00 95.75 110 ALA A C 1
ATOM 862 O O . ALA A 1 110 ? -6.570 -6.985 -9.418 1.00 95.75 110 ALA A O 1
ATOM 863 N N . VAL A 1 111 ? -8.081 -8.647 -9.377 1.00 96.56 111 VAL A N 1
ATOM 864 C CA . VAL A 1 111 ? -7.942 -9.005 -10.797 1.00 96.56 111 VAL A CA 1
ATOM 865 C C . VAL A 1 111 ? -8.343 -7.838 -11.694 1.00 96.56 111 VAL A C 1
ATOM 867 O O . VAL A 1 111 ? -7.634 -7.543 -12.654 1.00 96.56 111 VAL A O 1
ATOM 870 N N . GLY A 1 112 ? -9.430 -7.135 -11.367 1.00 95.50 112 GLY A N 1
ATOM 871 C CA . GLY A 1 112 ? -9.867 -5.948 -12.097 1.00 95.50 112 GLY A CA 1
ATOM 872 C C . GLY A 1 112 ? -8.806 -4.846 -12.116 1.00 95.50 112 GLY A C 1
ATOM 873 O O . GLY A 1 112 ? -8.494 -4.320 -13.181 1.00 95.50 112 GLY A O 1
ATOM 874 N N . LEU A 1 113 ? -8.193 -4.534 -10.969 1.00 94.00 113 LEU A N 1
ATOM 875 C CA . LEU A 1 113 ? -7.125 -3.530 -10.889 1.00 94.00 113 LEU A CA 1
ATOM 876 C C . LEU A 1 113 ? -5.860 -3.954 -11.643 1.00 94.00 113 LEU A C 1
ATOM 878 O O . LEU A 1 113 ? -5.267 -3.138 -12.348 1.00 94.00 113 LEU A O 1
ATOM 882 N N . ILE A 1 114 ? -5.471 -5.229 -11.551 1.00 92.81 114 ILE A N 1
ATOM 883 C CA . ILE A 1 114 ? -4.349 -5.772 -12.330 1.00 92.81 114 ILE A CA 1
ATOM 884 C C . ILE A 1 114 ? -4.640 -5.650 -13.828 1.00 92.81 114 ILE A C 1
ATOM 886 O O . ILE A 1 114 ? -3.776 -5.219 -14.589 1.00 92.81 114 ILE A O 1
ATOM 890 N N . LEU A 1 115 ? -5.859 -5.979 -14.261 1.00 94.31 115 LEU A N 1
ATOM 891 C CA . LEU A 1 115 ? -6.264 -5.860 -15.658 1.00 94.31 115 LEU A CA 1
ATOM 892 C C . LEU A 1 115 ? -6.217 -4.404 -16.135 1.00 94.31 115 LEU A C 1
ATOM 894 O O . LEU A 1 115 ? -5.713 -4.142 -17.225 1.00 94.31 115 LEU A O 1
ATOM 898 N N . VAL A 1 116 ? -6.676 -3.453 -15.317 1.00 92.69 116 VAL A N 1
ATOM 899 C CA . VAL A 1 116 ? -6.571 -2.016 -15.614 1.00 92.69 116 VAL A CA 1
ATOM 900 C C . VAL A 1 116 ? -5.110 -1.604 -15.809 1.00 92.69 116 VAL A C 1
ATOM 902 O O . VAL A 1 116 ? -4.792 -0.960 -16.808 1.00 92.69 116 VAL A O 1
ATOM 905 N N . GLU A 1 117 ? -4.203 -2.014 -14.919 1.00 91.44 117 GLU A N 1
ATOM 906 C CA . GLU A 1 117 ? -2.771 -1.715 -15.054 1.00 91.44 117 GLU A CA 1
ATOM 907 C C . GLU A 1 117 ? -2.175 -2.333 -16.328 1.00 91.44 117 GLU A C 1
ATOM 909 O O . GLU A 1 117 ? -1.419 -1.675 -17.047 1.00 91.44 117 GLU A O 1
ATOM 914 N N . LEU A 1 118 ? -2.552 -3.571 -16.659 1.00 89.50 118 LEU A N 1
ATOM 915 C CA . LEU A 1 118 ? -2.119 -4.238 -17.886 1.00 89.50 118 LEU A CA 1
ATOM 916 C C . LEU A 1 118 ? -2.601 -3.498 -19.139 1.00 89.50 118 LEU A C 1
ATOM 918 O O . LEU A 1 118 ? -1.806 -3.252 -20.046 1.00 89.50 118 LEU A O 1
ATOM 922 N N . LEU A 1 119 ? -3.871 -3.090 -19.185 1.00 91.19 119 LEU A N 1
ATOM 923 C CA . LEU A 1 119 ? -4.430 -2.335 -20.309 1.00 91.19 119 LEU A CA 1
ATOM 924 C C . LEU A 1 119 ? -3.745 -0.973 -20.474 1.00 91.19 119 LEU A C 1
ATOM 926 O O . LEU A 1 119 ? -3.420 -0.582 -21.597 1.00 91.19 119 LEU A O 1
ATOM 930 N N . ILE A 1 120 ? -3.463 -0.271 -19.371 1.00 89.38 120 ILE A N 1
ATOM 931 C CA . ILE A 1 120 ? -2.729 1.002 -19.404 1.00 89.38 120 ILE A CA 1
ATOM 932 C C . ILE A 1 120 ? -1.308 0.791 -19.938 1.00 89.38 120 ILE A C 1
ATOM 934 O O . ILE A 1 120 ? -0.849 1.568 -20.776 1.00 89.38 120 ILE A O 1
ATOM 938 N N . ARG A 1 121 ? -0.614 -0.275 -19.520 1.00 85.62 121 ARG A N 1
ATOM 939 C CA . ARG A 1 121 ? 0.724 -0.607 -20.041 1.00 85.62 121 ARG A CA 1
ATOM 940 C C . ARG A 1 121 ? 0.713 -0.919 -21.528 1.00 85.62 121 ARG A C 1
ATOM 942 O O . ARG A 1 121 ? 1.575 -0.427 -22.253 1.00 85.62 121 ARG A O 1
ATOM 949 N N . LEU A 1 122 ? -0.259 -1.706 -21.983 1.00 87.62 122 LEU A N 1
ATOM 950 C CA . LEU A 1 122 ? -0.420 -2.036 -23.399 1.00 87.62 122 LEU A CA 1
ATOM 951 C C . LEU A 1 122 ? -0.669 -0.773 -24.227 1.00 87.62 122 LEU A C 1
ATOM 953 O O . LEU A 1 122 ? -0.002 -0.564 -25.240 1.00 87.62 122 LEU A O 1
ATOM 957 N N . ARG A 1 123 ? -1.554 0.111 -23.753 1.00 86.12 123 ARG A N 1
ATOM 958 C CA . ARG A 1 123 ? -1.820 1.403 -24.392 1.00 86.12 123 ARG A CA 1
ATOM 959 C C . ARG A 1 123 ? -0.564 2.268 -24.470 1.00 86.12 123 ARG A C 1
ATOM 961 O O . ARG A 1 123 ? -0.260 2.776 -25.542 1.00 86.12 123 ARG A O 1
ATOM 968 N N . ASN A 1 124 ? 0.175 2.415 -23.368 1.00 81.75 124 ASN A N 1
ATOM 969 C CA . ASN A 1 124 ? 1.384 3.244 -23.331 1.00 81.75 124 ASN A CA 1
ATOM 970 C C . ASN A 1 124 ? 2.478 2.717 -24.271 1.00 81.75 124 ASN A C 1
ATOM 972 O O . ASN A 1 124 ? 3.257 3.501 -24.793 1.00 81.75 124 ASN A O 1
ATOM 976 N N . ARG A 1 125 ? 2.523 1.404 -24.523 1.00 77.56 125 ARG A N 1
ATOM 977 C CA . ARG A 1 125 ? 3.452 0.804 -25.489 1.00 77.56 125 ARG A CA 1
ATOM 978 C C . ARG A 1 125 ? 3.007 0.987 -26.942 1.00 77.56 125 ARG A C 1
ATOM 980 O O . ARG A 1 125 ? 3.848 1.072 -27.828 1.00 77.56 125 ARG A O 1
ATOM 987 N N . SER A 1 126 ? 1.697 0.994 -27.184 1.00 81.25 126 SER A N 1
ATOM 988 C CA . SER A 1 126 ? 1.115 1.183 -28.517 1.00 81.25 126 SER A CA 1
ATOM 989 C C . SER A 1 126 ? 1.058 2.652 -28.943 1.00 81.25 126 SER A C 1
ATOM 991 O O . SER A 1 126 ? 0.836 2.924 -30.123 1.00 81.25 126 SER A O 1
ATOM 993 N N . ALA A 1 127 ? 1.203 3.590 -28.005 1.00 79.19 127 ALA A N 1
ATOM 994 C CA . ALA A 1 127 ? 1.252 5.008 -28.310 1.00 79.19 127 ALA A CA 1
ATOM 995 C C . ALA A 1 127 ? 2.513 5.306 -29.133 1.00 79.19 127 ALA A C 1
ATOM 997 O O . ALA A 1 127 ? 3.636 5.058 -28.697 1.00 79.19 127 ALA A O 1
ATOM 998 N N . TRP A 1 128 ? 2.318 5.815 -30.349 1.00 67.38 128 TRP A N 1
ATOM 999 C CA . TRP A 1 128 ? 3.419 6.286 -31.176 1.00 67.38 128 TRP A CA 1
ATOM 1000 C C . TRP A 1 128 ? 4.021 7.539 -30.535 1.00 67.38 128 TRP A C 1
ATOM 1002 O O . TRP A 1 128 ? 3.294 8.486 -30.235 1.00 67.38 128 TRP A O 1
ATOM 1012 N N . HIS A 1 129 ? 5.335 7.532 -30.312 1.00 69.88 129 HIS A N 1
ATOM 1013 C CA . HIS A 1 129 ? 6.088 8.689 -29.837 1.00 69.88 129 HIS A CA 1
ATOM 1014 C C . HIS A 1 129 ? 6.795 9.331 -31.047 1.00 69.88 129 HIS A C 1
ATOM 1016 O O . HIS A 1 129 ? 7.773 8.754 -31.519 1.00 69.88 129 HIS A O 1
ATOM 1022 N N . PRO A 1 130 ? 6.318 10.487 -31.558 1.00 67.12 130 PRO A N 1
ATOM 1023 C CA . PRO A 1 130 ? 6.849 11.138 -32.765 1.00 67.12 130 PRO A CA 1
ATOM 1024 C C . PRO A 1 130 ? 8.312 11.584 -32.674 1.00 67.12 130 PRO A C 1
ATOM 1026 O O . PRO A 1 130 ? 8.910 11.929 -33.686 1.00 67.12 130 PRO A O 1
ATOM 1029 N N . GLU A 1 131 ? 8.853 11.648 -31.458 1.00 61.31 131 GLU A N 1
ATOM 1030 C CA . GLU A 1 131 ? 10.072 12.393 -31.126 1.00 61.31 131 GLU A CA 1
ATOM 1031 C C . GLU A 1 131 ? 11.238 11.482 -30.698 1.00 61.31 131 GLU A C 1
ATOM 1033 O O . GLU A 1 131 ? 12.132 11.921 -29.978 1.00 61.31 131 GLU A O 1
ATOM 1038 N N . ALA A 1 132 ? 11.205 10.202 -31.090 1.00 51.88 132 ALA A N 1
ATOM 1039 C CA . ALA A 1 132 ? 12.263 9.225 -30.809 1.00 51.88 132 ALA A CA 1
ATOM 1040 C C . ALA A 1 132 ? 13.320 9.158 -31.920 1.00 51.88 132 ALA A C 1
ATOM 1042 O O . ALA A 1 132 ? 12.928 9.138 -33.109 1.00 51.88 132 ALA A O 1
#

pLDDT: mean 88.26, std 11.82, range [36.03, 97.44]